Protein AF-A0A6A3AT01-F1 (afdb_monomer)

Radius of gyration: 34.46 Å; Cα contacts (8 Å, |Δi|>4): 105; chains: 1; bounding box: 106×53×70 Å

Sequence (149 aa):
MVADKGKKMKVAEKGEEEKFEQIDGDLILSIEKLQEIQDELEKINEEATEKVLEVEQKYNEIRKPIYDKRNEKIKSITDFWLTAFLSHPALGELLNEEDQKIFKYISSLEVEDFKDLKSGYSITFNFDSNPYFEDTKLTKTFTFLDEGI

Nearest PDB structures (foldseek):
  5day-assembly1_A  TM=9.547E-01  e=2.295E-15  Arabidopsis thaliana
  5day-assembly1_B  TM=9.243E-01  e=8.636E-16  Arabidopsis thaliana
  7c7x-assembly1_F  TM=9.450E-01  e=4.126E-15  Arabidopsis thaliana
  6jqv-assembly1_B  TM=8.959E-01  e=4.404E-15  Arabidopsis thaliana
  2e50-assembly2_Q  TM=9.502E-01  e=1.423E-11  Homo sapiens

Mean predicted aligned error: 10.61 Å

pLDDT: mean 86.23, std 20.13, range [33.69, 98.56]

InterPro domains:
  IPR002164 Nucleosome assembly protein [PF00956] (72-144)
  IPR002164 Nucleosome assembly protein [PTHR11875] (15-145)
  IPR037231 NAP-like superfamily [SSF143113] (6-144)

Organism: Hibiscus syriacus (NCBI:txid106335)

Foldseek 3Di:
DDDDDDDDDDDDDDDPPPPPPPPDPVVVVVVVVVVVVVVVVVVVVVVVVVVVQVVVLVVLVVCVVVVVVVLVVVQVPQLSVLVVQCPDVVRVVVQDPVNSVQSSFFSDWDWAADSRNQQFIKIKTAGDDDDPDDDRIDMDTDTDDPDDD

Structure (mmCIF, N/CA/C/O backbone):
data_AF-A0A6A3AT01-F1
#
_entry.id   AF-A0A6A3AT01-F1
#
loop_
_atom_site.group_PDB
_atom_site.id
_atom_site.type_symbol
_atom_site.label_atom_id
_atom_site.label_alt_id
_atom_site.label_comp_id
_atom_site.label_asym_id
_atom_site.label_entity_id
_atom_site.label_seq_id
_atom_site.pdbx_PDB_ins_code
_atom_site.Cartn_x
_atom_site.Cartn_y
_atom_site.Cartn_z
_atom_site.occupancy
_atom_site.B_iso_or_equiv
_atom_site.auth_seq_id
_atom_site.auth_comp_id
_atom_site.auth_asym_id
_atom_site.auth_atom_id
_atom_site.pdbx_PDB_model_num
ATOM 1 N N . MET A 1 1 ? 87.574 -41.673 -40.115 1.00 38.25 1 MET A N 1
ATOM 2 C CA . MET A 1 1 ? 86.707 -41.861 -41.300 1.00 38.25 1 MET A CA 1
ATOM 3 C C . MET A 1 1 ? 85.276 -41.857 -40.791 1.00 38.25 1 MET A C 1
ATOM 5 O O . MET A 1 1 ? 85.010 -42.652 -39.911 1.00 38.25 1 MET A O 1
ATOM 9 N N . VAL A 1 2 ? 84.336 -40.995 -41.153 1.00 36.06 2 VAL A N 1
ATOM 10 C CA . VAL A 1 2 ? 84.249 -39.804 -42.005 1.00 36.06 2 VAL A CA 1
ATOM 11 C C . VAL A 1 2 ? 83.222 -38.909 -41.291 1.00 36.06 2 VAL A C 1
ATOM 13 O O . VAL A 1 2 ? 82.280 -39.413 -40.684 1.00 36.06 2 VAL A O 1
ATOM 16 N N . ALA A 1 3 ? 83.467 -37.603 -41.291 1.00 40.06 3 ALA A N 1
ATOM 17 C CA . ALA A 1 3 ? 82.563 -36.593 -40.762 1.00 40.06 3 ALA A CA 1
ATOM 18 C C . ALA A 1 3 ? 81.344 -36.419 -41.677 1.00 40.06 3 ALA A C 1
ATOM 20 O O . ALA A 1 3 ? 81.518 -36.451 -42.888 1.00 40.06 3 ALA A O 1
ATOM 21 N N . ASP A 1 4 ? 80.178 -36.093 -41.119 1.00 37.94 4 ASP A N 1
ATOM 22 C CA . ASP A 1 4 ? 79.265 -35.190 -41.818 1.00 37.94 4 ASP A CA 1
ATOM 23 C C . ASP A 1 4 ? 78.524 -34.284 -40.826 1.00 37.94 4 ASP A C 1
ATOM 25 O O . ASP A 1 4 ? 78.051 -34.704 -39.769 1.00 37.94 4 ASP A O 1
ATOM 29 N N . LYS A 1 5 ? 78.562 -32.989 -41.140 1.00 43.91 5 LYS A N 1
ATOM 30 C CA . LYS A 1 5 ? 78.065 -31.853 -40.366 1.00 43.91 5 LYS A CA 1
ATOM 31 C C . LYS A 1 5 ? 76.737 -31.435 -40.984 1.00 43.91 5 LYS A C 1
ATOM 33 O O . LYS A 1 5 ? 76.711 -31.149 -42.173 1.00 43.91 5 LYS A O 1
ATOM 38 N N . GLY A 1 6 ? 75.691 -31.210 -40.188 1.00 33.69 6 GLY A N 1
ATOM 39 C CA . GLY A 1 6 ? 74.446 -30.725 -40.788 1.00 33.69 6 GLY A CA 1
ATOM 40 C C . GLY A 1 6 ? 73.370 -30.202 -39.851 1.00 33.69 6 GLY A C 1
ATOM 41 O O . GLY A 1 6 ? 72.295 -30.766 -39.803 1.00 33.69 6 GLY A O 1
ATOM 42 N N . LYS A 1 7 ? 73.650 -29.069 -39.197 1.00 42.19 7 LYS A N 1
ATOM 43 C CA . LYS A 1 7 ? 72.683 -28.026 -38.787 1.00 42.19 7 LYS A CA 1
ATOM 44 C C . LYS A 1 7 ? 71.590 -28.364 -37.747 1.00 42.19 7 LYS A C 1
ATOM 46 O O . LYS A 1 7 ? 70.567 -28.981 -38.010 1.00 42.19 7 LYS A O 1
ATOM 51 N N . LYS A 1 8 ? 71.785 -27.763 -36.566 1.00 45.44 8 LYS A N 1
ATOM 52 C CA . LYS A 1 8 ? 70.758 -27.409 -35.574 1.00 45.44 8 LYS A CA 1
ATOM 53 C C . LYS A 1 8 ? 69.626 -26.586 -36.211 1.00 45.44 8 LYS A C 1
ATOM 55 O O . LYS A 1 8 ? 69.936 -25.635 -36.923 1.00 45.44 8 LYS A O 1
ATOM 60 N N . MET A 1 9 ? 68.383 -26.810 -35.776 1.00 33.94 9 MET A N 1
ATOM 61 C CA . MET A 1 9 ? 67.549 -25.733 -35.213 1.00 33.94 9 MET A CA 1
ATOM 62 C C . MET A 1 9 ? 66.366 -26.272 -34.391 1.00 33.94 9 MET A C 1
ATOM 64 O O . MET A 1 9 ? 65.398 -26.807 -34.915 1.00 33.94 9 MET A O 1
ATOM 68 N N . LYS A 1 10 ? 66.489 -26.085 -33.073 1.00 49.09 10 LYS A N 1
ATOM 69 C CA . LYS A 1 10 ? 65.397 -25.885 -32.115 1.00 49.09 10 LYS A CA 1
ATOM 70 C C . LYS A 1 10 ? 64.688 -24.575 -32.475 1.00 49.09 10 LYS A C 1
ATOM 72 O O . LYS A 1 10 ? 65.368 -23.554 -32.435 1.00 49.09 10 LYS A O 1
ATOM 77 N N . VAL A 1 11 ? 63.385 -24.616 -32.739 1.00 39.94 11 VAL A N 1
ATOM 78 C CA . VAL A 1 11 ? 62.388 -23.550 -32.493 1.00 39.94 11 VAL A CA 1
ATOM 79 C C . VAL A 1 11 ? 61.051 -24.307 -32.376 1.00 39.94 11 VAL A C 1
ATOM 81 O O . VAL A 1 11 ? 60.513 -24.738 -33.386 1.00 39.94 11 VAL A O 1
ATOM 84 N N . ALA A 1 12 ? 60.692 -24.871 -31.220 1.00 37.34 12 ALA A N 1
ATOM 85 C CA . ALA A 1 12 ? 60.043 -24.191 -30.095 1.00 37.34 12 ALA A CA 1
ATOM 86 C C . ALA A 1 12 ? 58.848 -23.333 -30.545 1.00 37.34 12 ALA A C 1
ATOM 88 O O . ALA A 1 12 ? 59.042 -22.264 -31.112 1.00 37.34 12 ALA A O 1
ATOM 89 N N . GLU A 1 13 ? 57.645 -23.853 -30.281 1.00 41.12 13 GLU A N 1
ATOM 90 C CA . GLU A 1 13 ? 56.519 -23.080 -29.737 1.00 41.12 13 GLU A CA 1
ATOM 91 C C . GLU A 1 13 ? 56.273 -21.720 -30.396 1.00 41.12 13 GLU A C 1
ATOM 93 O O . GLU A 1 13 ? 56.618 -20.678 -29.849 1.00 41.12 13 GLU A O 1
ATOM 98 N N . LYS A 1 14 ? 55.678 -21.719 -31.591 1.00 39.03 14 LYS A N 1
ATOM 99 C CA . LYS A 1 14 ? 55.136 -20.488 -32.188 1.00 39.03 14 LYS A CA 1
ATOM 100 C C . LYS A 1 14 ? 54.010 -20.761 -33.188 1.00 39.03 14 LYS A C 1
ATOM 102 O O . LYS A 1 14 ? 53.956 -20.162 -34.254 1.00 39.03 14 LYS A O 1
ATOM 107 N N . GLY A 1 15 ? 53.166 -21.745 -32.880 1.00 35.53 15 GLY A N 1
ATOM 108 C CA . GLY A 1 15 ? 52.082 -22.178 -33.770 1.00 35.53 15 GLY A CA 1
ATOM 109 C C . GLY A 1 15 ? 50.672 -22.054 -33.198 1.00 35.53 15 GLY A C 1
ATOM 110 O O . GLY A 1 15 ? 49.725 -22.186 -33.962 1.00 35.53 15 GLY A O 1
ATOM 111 N N . GLU A 1 16 ? 50.515 -21.804 -31.895 1.00 39.53 16 GLU A N 1
ATOM 112 C CA . GLU A 1 16 ? 49.195 -21.843 -31.240 1.00 39.53 16 GLU A CA 1
ATOM 113 C C . GLU A 1 16 ? 48.745 -20.501 -30.637 1.00 39.53 16 GLU A C 1
ATOM 115 O O . GLU A 1 16 ? 47.639 -20.419 -30.118 1.00 39.53 16 GLU A O 1
ATOM 120 N N . GLU A 1 17 ? 49.531 -19.423 -30.760 1.00 42.09 17 GLU A N 1
ATOM 121 C CA . GLU A 1 17 ? 49.195 -18.116 -30.154 1.00 42.09 17 GLU A CA 1
ATOM 122 C C . GLU A 1 17 ? 48.646 -17.052 -31.126 1.00 42.09 17 GLU A C 1
ATOM 124 O O . GLU A 1 17 ? 48.323 -15.950 -30.698 1.00 42.09 17 GLU A O 1
ATOM 129 N N . GLU A 1 18 ? 48.447 -17.352 -32.413 1.00 44.81 18 GLU A N 1
ATOM 130 C CA . GLU A 1 18 ? 47.933 -16.366 -33.388 1.00 44.81 18 GLU A CA 1
ATOM 131 C C . GLU A 1 18 ? 46.570 -16.759 -33.975 1.00 44.81 18 GLU A C 1
ATOM 133 O O . GLU A 1 18 ? 46.361 -16.784 -35.186 1.00 44.81 18 GLU A O 1
ATOM 138 N N . LYS A 1 19 ? 45.61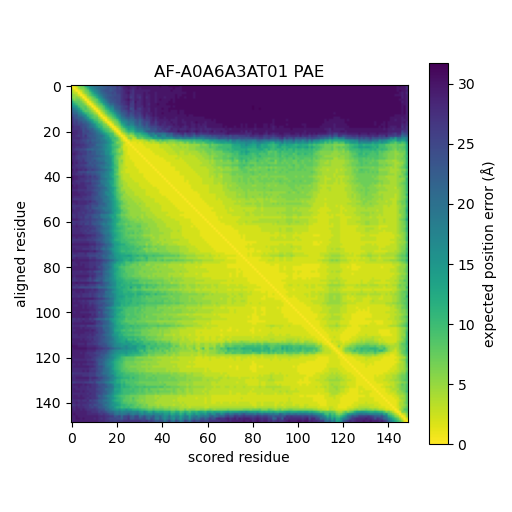1 -17.062 -33.096 1.00 42.84 19 LYS A N 1
ATOM 139 C CA . LYS A 1 19 ? 44.185 -17.160 -33.449 1.00 42.84 19 LYS A CA 1
ATOM 140 C C . LYS A 1 19 ? 43.311 -16.219 -32.618 1.00 42.84 19 LYS A C 1
ATOM 142 O O . LYS A 1 19 ? 42.185 -16.543 -32.265 1.00 42.84 19 LYS A O 1
ATOM 147 N N . PHE A 1 20 ? 43.807 -15.018 -32.336 1.00 48.06 20 PHE A N 1
ATOM 148 C CA . PHE A 1 20 ? 42.896 -13.886 -32.182 1.00 48.06 20 PHE A CA 1
ATOM 149 C C . PHE A 1 20 ? 42.532 -13.442 -33.595 1.00 48.06 20 PHE A C 1
ATOM 151 O O . PHE A 1 20 ? 43.211 -12.617 -34.201 1.00 48.06 20 PHE A O 1
ATOM 158 N N . GLU A 1 21 ? 41.529 -14.123 -34.152 1.00 55.00 21 GLU A N 1
ATOM 159 C CA . GLU A 1 21 ? 40.942 -13.809 -35.447 1.00 55.00 21 GLU A CA 1
ATOM 160 C C . GLU A 1 21 ? 40.637 -12.311 -35.489 1.00 55.00 21 GLU A C 1
ATOM 162 O O . GLU A 1 21 ? 39.953 -11.762 -34.624 1.00 55.00 21 GLU A O 1
ATOM 167 N N . GLN A 1 22 ? 41.225 -11.648 -36.477 1.00 62.16 22 GLN A N 1
ATOM 168 C CA . GLN A 1 22 ? 40.926 -10.277 -36.841 1.00 62.16 22 GLN A CA 1
ATOM 169 C C . GLN A 1 22 ? 39.409 -10.201 -37.046 1.00 62.16 22 GLN A C 1
ATOM 171 O O . GLN A 1 22 ? 38.899 -10.798 -37.992 1.00 62.16 22 GLN A O 1
ATOM 176 N N . ILE A 1 23 ? 38.693 -9.576 -36.106 1.00 66.69 23 ILE A N 1
ATOM 177 C CA . ILE A 1 23 ? 37.230 -9.524 -36.145 1.00 66.69 23 ILE A CA 1
ATOM 178 C C . ILE A 1 23 ? 36.834 -8.915 -37.490 1.00 66.69 23 ILE A C 1
ATOM 180 O O . ILE A 1 23 ? 37.312 -7.837 -37.852 1.00 66.69 23 ILE A O 1
ATOM 184 N N . ASP A 1 24 ? 36.010 -9.648 -38.235 1.00 82.50 24 ASP A N 1
ATOM 185 C CA . ASP A 1 24 ? 35.516 -9.237 -39.542 1.00 82.50 24 ASP A CA 1
ATOM 186 C C . ASP A 1 24 ? 34.841 -7.860 -39.436 1.00 82.50 24 ASP A C 1
ATOM 188 O O . ASP A 1 24 ? 33.968 -7.647 -38.592 1.00 82.50 24 ASP A O 1
ATOM 192 N N . GLY A 1 25 ? 35.263 -6.906 -40.270 1.00 84.81 25 GLY A N 1
ATOM 193 C CA . GLY A 1 25 ? 34.748 -5.535 -40.234 1.00 84.81 25 GLY A CA 1
ATOM 194 C C . GLY A 1 25 ? 33.239 -5.478 -40.479 1.00 84.81 25 GLY A C 1
ATOM 195 O O . GLY A 1 25 ? 32.546 -4.675 -39.857 1.00 84.81 25 GLY A O 1
ATOM 196 N N . ASP A 1 26 ? 32.716 -6.388 -41.304 1.00 88.44 26 ASP A N 1
ATOM 197 C CA . ASP A 1 26 ? 31.281 -6.496 -41.578 1.00 88.44 26 ASP A CA 1
ATOM 198 C C . ASP A 1 26 ? 30.499 -7.010 -40.356 1.00 88.44 26 ASP A C 1
ATOM 200 O O . ASP A 1 26 ? 29.361 -6.589 -40.111 1.00 88.44 26 ASP A O 1
ATOM 204 N N . LEU A 1 27 ? 31.117 -7.875 -39.544 1.00 90.88 27 LEU A N 1
ATOM 205 C CA . LEU A 1 27 ? 30.547 -8.343 -38.282 1.00 90.88 27 LEU A CA 1
ATOM 206 C C . LEU A 1 27 ? 30.485 -7.209 -37.250 1.00 90.88 27 LEU A C 1
ATOM 208 O O . LEU A 1 27 ? 29.450 -7.048 -36.605 1.00 90.88 27 LEU A O 1
ATOM 212 N N . ILE A 1 28 ? 31.541 -6.394 -37.132 1.00 92.94 28 ILE A N 1
ATOM 213 C CA . ILE A 1 28 ? 31.558 -5.220 -36.236 1.00 92.94 28 ILE A CA 1
ATOM 214 C C . ILE A 1 28 ? 30.439 -4.247 -36.620 1.00 92.94 28 ILE A C 1
ATOM 216 O O . ILE A 1 28 ? 29.618 -3.898 -35.775 1.00 92.94 28 ILE A O 1
ATOM 220 N N . LEU A 1 29 ? 30.337 -3.891 -37.905 1.00 93.75 29 LEU A N 1
ATOM 221 C CA . LEU A 1 29 ? 29.289 -2.998 -38.414 1.00 93.75 29 LEU A CA 1
ATOM 222 C C . LEU A 1 29 ? 27.874 -3.545 -38.173 1.00 93.75 29 LEU A C 1
ATOM 224 O O . LEU A 1 29 ? 26.930 -2.783 -37.972 1.00 93.75 29 LEU A O 1
ATOM 228 N N . SER A 1 30 ? 27.700 -4.868 -38.219 1.00 95.00 30 SER A N 1
ATOM 229 C CA . SER A 1 30 ? 26.410 -5.507 -37.941 1.00 95.00 30 SER A CA 1
ATOM 230 C C . SER A 1 30 ? 26.045 -5.448 -36.455 1.00 95.00 30 SER A C 1
ATOM 232 O O . SER A 1 30 ? 24.877 -5.247 -36.128 1.00 95.00 30 SER A O 1
ATOM 234 N N . ILE A 1 31 ? 27.027 -5.588 -35.559 1.00 95.38 31 ILE A N 1
ATOM 235 C CA . ILE A 1 31 ? 26.833 -5.462 -34.107 1.00 95.38 31 ILE A CA 1
ATOM 236 C C . ILE A 1 31 ? 26.521 -4.012 -33.724 1.00 95.38 31 ILE A C 1
ATOM 238 O O . ILE A 1 31 ? 25.615 -3.790 -32.928 1.00 95.38 31 ILE A O 1
ATOM 242 N N . GLU A 1 32 ? 27.202 -3.028 -34.316 1.00 96.06 32 GLU A N 1
ATOM 243 C CA . GLU A 1 32 ? 26.914 -1.604 -34.082 1.00 96.06 32 GLU A CA 1
ATOM 244 C C . GLU A 1 32 ? 25.468 -1.257 -34.457 1.00 96.06 32 GLU A C 1
ATOM 246 O O . GLU A 1 32 ? 24.739 -0.685 -33.653 1.00 96.06 32 GLU A O 1
ATOM 251 N N . LYS A 1 33 ? 25.000 -1.709 -35.628 1.00 96.75 33 LYS A N 1
ATOM 252 C CA . LYS A 1 33 ? 23.594 -1.540 -36.035 1.00 96.75 33 LYS A CA 1
ATOM 253 C C . LYS A 1 33 ? 22.616 -2.247 -35.101 1.00 96.75 33 LYS A C 1
ATOM 255 O O . LYS A 1 33 ? 21.514 -1.757 -34.879 1.00 96.75 33 LYS A O 1
ATOM 260 N N . LEU A 1 34 ? 22.985 -3.416 -34.574 1.00 97.25 34 LEU A N 1
ATOM 261 C CA . LEU A 1 34 ? 22.153 -4.114 -33.597 1.00 97.25 34 LEU A CA 1
ATOM 262 C C . LEU A 1 34 ? 22.063 -3.326 -32.283 1.00 97.25 34 LEU A C 1
ATOM 264 O O . LEU A 1 34 ? 20.985 -3.269 -31.701 1.00 97.25 34 LEU A O 1
ATOM 268 N N . GLN A 1 35 ? 23.158 -2.697 -31.846 1.00 97.44 35 GLN A N 1
ATOM 269 C CA . GLN A 1 35 ? 23.152 -1.819 -30.678 1.00 97.44 35 GLN A CA 1
ATOM 270 C C . GLN A 1 35 ? 22.243 -0.605 -30.903 1.00 97.44 35 GLN A C 1
ATOM 272 O O . GLN A 1 35 ? 21.428 -0.311 -30.039 1.00 97.44 35 GLN A O 1
ATOM 277 N N . GLU A 1 36 ? 22.293 0.031 -32.077 1.00 97.81 36 GLU A N 1
ATOM 278 C CA . GLU A 1 36 ? 21.383 1.139 -32.414 1.00 97.81 36 GLU A CA 1
ATOM 279 C C . GLU A 1 36 ? 19.905 0.721 -32.303 1.00 97.81 36 GLU A C 1
ATOM 281 O O . GLU A 1 36 ? 19.094 1.445 -31.728 1.00 97.81 36 GLU A O 1
ATOM 286 N N . ILE A 1 37 ? 19.554 -0.479 -32.782 1.00 97.88 37 ILE A N 1
ATOM 287 C CA . ILE A 1 37 ? 18.191 -1.025 -32.651 1.00 97.88 37 ILE A CA 1
ATOM 288 C C . ILE A 1 37 ? 17.831 -1.278 -31.179 1.00 97.88 37 ILE A C 1
ATOM 290 O O . ILE A 1 37 ? 16.697 -1.025 -30.770 1.00 97.88 37 ILE A O 1
ATOM 294 N N . GLN A 1 38 ? 18.769 -1.778 -30.370 1.00 97.81 38 GLN A N 1
ATOM 295 C CA . GLN A 1 38 ? 18.545 -1.980 -28.936 1.00 97.81 38 GLN A CA 1
ATOM 296 C C . GLN A 1 38 ? 18.313 -0.652 -28.205 1.00 97.81 38 GLN A C 1
ATOM 298 O O . GLN A 1 38 ? 17.389 -0.575 -27.397 1.00 97.81 38 GLN A O 1
ATOM 303 N N . ASP A 1 39 ? 19.071 0.393 -28.538 1.00 97.94 39 ASP A N 1
ATOM 304 C CA . ASP A 1 39 ? 18.897 1.733 -27.970 1.00 97.94 39 ASP A CA 1
ATOM 305 C C . ASP A 1 39 ? 17.528 2.331 -28.354 1.00 97.94 39 ASP A C 1
ATOM 307 O O . ASP A 1 39 ? 16.895 3.042 -27.570 1.00 97.94 39 ASP A O 1
ATOM 311 N N . GLU A 1 40 ? 17.034 2.055 -29.567 1.00 97.75 40 GLU A N 1
ATOM 312 C CA . GLU A 1 40 ? 15.678 2.434 -29.982 1.00 97.75 40 GLU A CA 1
ATOM 313 C C . GLU A 1 40 ? 14.597 1.683 -29.191 1.00 97.75 40 GLU A C 1
ATOM 315 O O . GLU A 1 40 ? 13.611 2.289 -28.766 1.00 97.75 40 GLU A O 1
ATOM 320 N N . LEU A 1 41 ? 14.781 0.379 -28.955 1.00 96.81 41 LEU A N 1
ATOM 321 C CA . LEU A 1 41 ? 13.863 -0.418 -28.139 1.00 96.81 41 LEU A CA 1
ATOM 322 C C . LEU A 1 41 ? 13.830 0.050 -26.681 1.00 96.81 41 LEU A C 1
ATOM 324 O O . LEU A 1 41 ? 12.752 0.106 -26.090 1.00 96.81 41 LEU A O 1
ATOM 328 N N . GLU A 1 42 ? 14.980 0.400 -26.105 1.00 96.75 42 GLU A N 1
ATOM 329 C CA . GLU A 1 42 ? 15.069 0.923 -24.740 1.00 96.75 42 GLU A CA 1
ATOM 330 C C . GLU A 1 42 ? 14.262 2.216 -24.591 1.00 96.75 42 GLU A C 1
ATOM 332 O O . GLU A 1 42 ? 13.397 2.290 -23.720 1.00 96.75 42 GLU A O 1
ATOM 337 N N . LYS A 1 43 ? 14.410 3.165 -25.522 1.00 97.31 43 LYS A N 1
ATOM 338 C CA . LYS A 1 43 ? 13.615 4.407 -25.535 1.00 97.31 43 LYS A CA 1
ATOM 339 C C . LYS A 1 43 ? 12.109 4.148 -25.586 1.00 97.31 43 LYS A C 1
ATOM 341 O O . LYS A 1 43 ? 11.340 4.813 -24.896 1.00 97.31 43 LYS A O 1
ATOM 346 N N . ILE A 1 44 ? 11.669 3.175 -26.390 1.00 97.31 44 ILE A N 1
ATOM 347 C CA . ILE A 1 44 ? 10.246 2.804 -26.466 1.00 97.31 44 ILE A CA 1
ATOM 348 C C . ILE A 1 44 ? 9.767 2.218 -25.130 1.00 97.31 44 ILE A C 1
ATOM 350 O O . ILE A 1 44 ? 8.655 2.517 -24.687 1.00 97.31 44 ILE A O 1
ATOM 354 N N . ASN A 1 45 ? 10.587 1.395 -24.476 1.00 94.38 45 ASN A N 1
ATOM 355 C CA . ASN A 1 45 ? 10.256 0.808 -23.177 1.00 94.38 45 ASN A CA 1
ATOM 356 C C . ASN A 1 45 ? 10.208 1.862 -22.062 1.00 94.38 45 ASN A C 1
ATOM 358 O O . ASN A 1 45 ? 9.323 1.799 -21.203 1.00 94.38 45 ASN A O 1
ATOM 362 N N . GLU A 1 46 ? 11.112 2.840 -22.083 1.00 93.75 46 GLU A N 1
ATOM 363 C CA . GLU A 1 46 ? 11.092 3.987 -21.173 1.00 93.75 46 GLU A CA 1
ATOM 364 C C . GLU A 1 46 ? 9.798 4.793 -21.335 1.00 93.75 46 GLU A C 1
ATOM 366 O O . GLU A 1 46 ? 9.085 5.009 -20.352 1.00 93.75 46 GLU A O 1
ATOM 371 N N . GLU A 1 47 ? 9.421 5.137 -22.572 1.00 95.88 47 GLU A N 1
ATOM 372 C CA . GLU A 1 47 ? 8.177 5.861 -22.866 1.00 95.88 47 GLU A CA 1
ATOM 373 C C . GLU A 1 47 ? 6.935 5.063 -22.428 1.00 95.88 47 GLU A C 1
ATOM 375 O O . GLU A 1 47 ? 5.978 5.614 -21.876 1.00 95.88 47 GLU A O 1
ATOM 380 N N . ALA A 1 48 ? 6.930 3.745 -22.645 1.00 94.56 48 ALA A N 1
ATOM 381 C CA . ALA A 1 48 ? 5.850 2.878 -22.184 1.00 94.56 48 ALA A CA 1
ATOM 382 C C . ALA A 1 48 ? 5.742 2.872 -20.651 1.00 94.56 48 ALA A C 1
ATOM 384 O O . ALA A 1 48 ? 4.639 2.972 -20.108 1.00 94.56 48 ALA A O 1
ATOM 385 N N . THR A 1 49 ? 6.879 2.799 -19.956 1.00 91.25 49 THR A N 1
ATOM 386 C CA . THR A 1 49 ? 6.947 2.830 -18.489 1.00 91.25 49 THR A CA 1
ATOM 387 C C . THR A 1 49 ? 6.450 4.167 -17.939 1.00 91.25 49 THR A C 1
ATOM 389 O O . THR A 1 49 ? 5.705 4.192 -16.960 1.00 91.25 49 THR A O 1
ATOM 392 N N . GLU A 1 50 ? 6.813 5.280 -18.576 1.00 91.56 50 GLU A N 1
ATOM 393 C CA . GLU A 1 50 ? 6.340 6.615 -18.205 1.00 91.56 50 GLU A CA 1
ATOM 394 C C . GLU A 1 50 ? 4.819 6.740 -18.363 1.00 91.56 50 GLU A C 1
ATOM 396 O O . GLU A 1 50 ? 4.134 7.152 -17.429 1.00 91.56 50 GLU A O 1
ATOM 401 N N . LYS A 1 51 ? 4.252 6.268 -19.478 1.00 94.56 51 LYS A N 1
ATOM 402 C CA . LYS A 1 51 ? 2.793 6.284 -19.687 1.00 94.56 51 LYS A CA 1
ATOM 403 C C . LYS A 1 51 ? 2.031 5.445 -18.665 1.00 94.56 51 LYS A C 1
ATOM 405 O O . LYS A 1 51 ? 0.945 5.837 -18.238 1.00 94.56 51 LYS A O 1
ATOM 410 N N . VAL A 1 52 ? 2.565 4.286 -18.274 1.00 92.44 52 VAL A N 1
ATOM 411 C CA . VAL A 1 52 ? 1.966 3.474 -17.202 1.00 92.44 52 VAL A CA 1
ATOM 412 C C . VAL A 1 52 ? 1.976 4.256 -15.889 1.00 92.44 52 VAL A C 1
ATOM 414 O O . VAL A 1 52 ? 0.942 4.340 -15.227 1.00 92.44 52 VAL A O 1
ATOM 417 N N . LEU A 1 53 ? 3.099 4.900 -15.563 1.00 90.38 53 LEU A N 1
ATOM 418 C CA . LEU A 1 53 ? 3.238 5.707 -14.354 1.00 90.38 53 LEU A CA 1
ATOM 419 C C . LEU A 1 53 ? 2.234 6.868 -14.309 1.00 90.38 53 LEU A C 1
ATOM 421 O O . LEU A 1 53 ? 1.573 7.064 -13.290 1.00 90.38 53 LEU A O 1
ATOM 425 N N . GLU A 1 54 ? 2.069 7.606 -15.409 1.00 92.56 54 GLU A N 1
ATOM 426 C CA . GLU A 1 54 ? 1.095 8.702 -15.505 1.00 92.56 54 GLU A CA 1
ATOM 427 C C . GLU A 1 54 ? -0.338 8.225 -15.227 1.00 92.56 54 GLU A C 1
ATOM 429 O O . GLU A 1 54 ? -1.118 8.883 -14.526 1.00 92.56 54 GLU A O 1
ATOM 434 N N . VAL A 1 55 ? -0.698 7.056 -15.767 1.00 94.75 55 VAL A N 1
ATOM 435 C CA . VAL A 1 55 ? -2.010 6.446 -15.538 1.00 94.75 55 VAL A CA 1
ATOM 436 C C . VAL A 1 55 ? -2.179 6.091 -14.064 1.00 94.75 55 VAL A C 1
ATOM 438 O O . VAL A 1 55 ? -3.209 6.425 -13.470 1.00 94.75 55 VAL A O 1
ATOM 441 N N . GLU A 1 56 ? -1.188 5.449 -13.451 1.00 91.44 56 GLU A N 1
ATOM 442 C CA . GLU A 1 56 ? -1.256 5.078 -12.040 1.00 91.44 56 GLU A CA 1
ATOM 443 C C . GLU A 1 56 ? -1.356 6.303 -11.123 1.00 91.44 56 GLU A C 1
ATOM 445 O O . GLU A 1 56 ? -2.212 6.312 -10.230 1.00 91.44 56 GLU A O 1
ATOM 450 N N . GLN A 1 57 ? -0.574 7.359 -11.387 1.00 91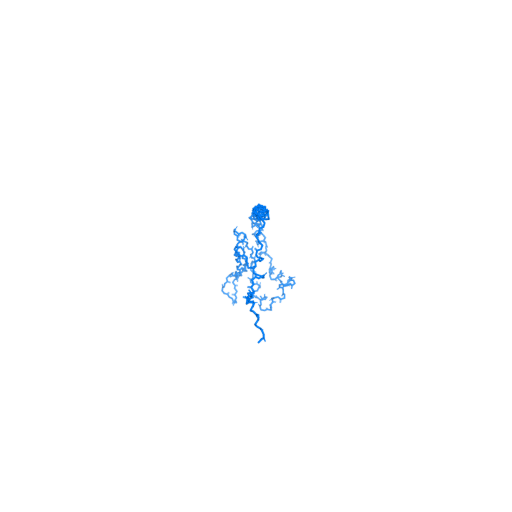.75 57 GLN A N 1
ATOM 451 C CA . GLN A 1 57 ? -0.609 8.624 -10.643 1.00 91.75 57 GLN A CA 1
ATOM 452 C C . GLN A 1 57 ? -2.002 9.249 -10.701 1.00 91.75 57 GLN A C 1
ATOM 454 O O . GLN A 1 57 ? -2.618 9.512 -9.664 1.00 91.75 57 GLN A O 1
ATOM 459 N N . LYS A 1 58 ? -2.558 9.383 -11.911 1.00 94.56 58 LYS A N 1
ATOM 460 C CA . LYS A 1 58 ? -3.913 9.903 -12.122 1.00 94.56 58 LYS A CA 1
ATOM 461 C C . LYS A 1 58 ? -4.952 9.117 -11.325 1.00 94.56 58 LYS A C 1
ATOM 463 O O . LYS A 1 58 ? -5.834 9.698 -10.691 1.00 94.56 58 LYS A O 1
ATOM 468 N N . TYR A 1 59 ? -4.884 7.787 -11.352 1.00 94.62 59 TYR A N 1
ATOM 469 C CA . TYR A 1 59 ? -5.846 6.968 -10.620 1.00 94.62 59 TYR A CA 1
ATOM 470 C C . TYR A 1 59 ? -5.594 6.945 -9.115 1.00 94.62 59 TYR A C 1
ATOM 472 O O . TYR A 1 59 ? -6.541 6.695 -8.373 1.00 94.62 59 TYR A O 1
ATOM 480 N N . ASN A 1 60 ? -4.374 7.185 -8.634 1.00 91.62 60 ASN A N 1
ATOM 481 C CA . ASN A 1 60 ? -4.118 7.344 -7.205 1.00 91.62 60 ASN A CA 1
ATOM 482 C C . ASN A 1 60 ? -4.832 8.598 -6.668 1.00 91.62 60 ASN A C 1
ATOM 484 O O . ASN A 1 60 ? -5.606 8.512 -5.713 1.00 91.62 60 ASN A O 1
ATOM 488 N N . GLU A 1 61 ? -4.707 9.731 -7.365 1.00 93.31 61 GLU A N 1
ATOM 489 C CA . GLU A 1 61 ? -5.402 10.975 -7.005 1.00 93.31 61 GLU A CA 1
ATOM 490 C C . GLU A 1 61 ? -6.928 10.823 -7.010 1.00 93.31 61 GLU A C 1
ATOM 492 O O . GLU A 1 61 ? -7.609 11.315 -6.111 1.00 93.31 61 GLU A O 1
ATOM 497 N N . ILE A 1 62 ? -7.481 10.094 -7.986 1.00 96.50 62 ILE A N 1
ATOM 498 C CA . ILE A 1 62 ? -8.925 9.814 -8.056 1.00 96.50 62 ILE A CA 1
ATOM 499 C C . ILE A 1 62 ? -9.369 8.874 -6.922 1.00 96.50 62 ILE A C 1
ATOM 501 O O . ILE A 1 62 ? -10.463 9.037 -6.373 1.00 96.50 62 ILE A O 1
ATOM 505 N N . ARG A 1 63 ? -8.541 7.883 -6.558 1.00 95.88 63 ARG A N 1
ATOM 506 C CA . ARG A 1 63 ? -8.839 6.908 -5.496 1.00 95.88 63 ARG A CA 1
ATOM 507 C C . ARG A 1 63 ? -8.764 7.528 -4.104 1.00 95.88 63 ARG A C 1
ATOM 509 O O . ARG A 1 63 ? -9.598 7.187 -3.267 1.00 95.88 63 ARG A O 1
ATOM 516 N N . LYS A 1 64 ? -7.841 8.461 -3.860 1.00 94.62 64 LYS A N 1
ATOM 517 C CA . LYS A 1 64 ? -7.621 9.082 -2.545 1.00 94.62 64 LYS A CA 1
ATOM 518 C C . LYS A 1 64 ? -8.904 9.605 -1.867 1.00 94.62 64 LYS A C 1
ATOM 520 O O . LYS A 1 64 ? -9.234 9.096 -0.795 1.00 94.62 64 LYS A O 1
ATOM 525 N N . PRO A 1 65 ? -9.724 10.486 -2.476 1.00 97.19 65 PRO A N 1
ATOM 526 C CA . PRO A 1 65 ? -10.955 10.961 -1.840 1.00 97.19 65 PRO A CA 1
ATOM 527 C C . PRO A 1 65 ? -12.008 9.856 -1.654 1.00 97.19 65 PRO A C 1
ATOM 529 O O . PRO A 1 65 ? -12.901 9.982 -0.815 1.00 97.19 65 PRO A O 1
ATOM 532 N N . ILE A 1 66 ? -11.948 8.773 -2.436 1.00 98.00 66 ILE A N 1
ATOM 533 C CA . ILE A 1 66 ? -12.827 7.609 -2.269 1.00 98.00 66 ILE A CA 1
ATOM 534 C C . ILE A 1 66 ? -12.373 6.786 -1.059 1.00 98.00 66 ILE A C 1
ATOM 536 O O . ILE A 1 66 ? -13.216 6.369 -0.264 1.00 98.00 66 ILE A O 1
ATOM 540 N N . TYR A 1 67 ? -11.065 6.594 -0.879 1.00 97.62 67 TYR A N 1
ATOM 541 C CA . TYR A 1 67 ? -10.509 5.956 0.311 1.00 97.62 67 TYR A CA 1
ATOM 542 C C . TYR A 1 67 ? -10.806 6.750 1.579 1.00 97.62 67 TYR A C 1
ATOM 544 O O . TYR A 1 67 ? -11.224 6.143 2.562 1.00 97.62 67 TYR A O 1
ATOM 552 N N . ASP A 1 68 ? -10.710 8.078 1.539 1.00 96.50 68 ASP A N 1
ATOM 553 C CA . ASP A 1 68 ? -11.046 8.924 2.686 1.00 96.50 68 ASP A CA 1
ATOM 554 C C . ASP A 1 68 ? -12.538 8.785 3.046 1.00 96.50 68 ASP A C 1
ATOM 556 O O . ASP A 1 68 ? -12.891 8.531 4.198 1.00 96.50 68 ASP A O 1
ATOM 560 N N . LYS A 1 69 ? -13.439 8.815 2.049 1.00 98.06 69 LYS A N 1
ATOM 561 C CA . LYS A 1 69 ? -14.876 8.541 2.258 1.00 98.06 69 LYS A CA 1
ATOM 562 C C . LYS A 1 69 ? -15.131 7.142 2.822 1.00 98.06 69 LYS A C 1
ATOM 564 O O . LYS A 1 69 ? -16.004 6.980 3.676 1.00 98.06 69 LYS A O 1
ATOM 569 N N . ARG A 1 70 ? -14.401 6.130 2.341 1.00 98.25 70 ARG A N 1
ATOM 570 C CA . ARG A 1 70 ? -14.480 4.755 2.854 1.00 98.25 70 ARG A CA 1
ATOM 571 C C . ARG A 1 70 ? -14.044 4.711 4.317 1.00 98.25 70 ARG A C 1
ATOM 573 O O . ARG A 1 70 ? -14.739 4.095 5.119 1.00 98.25 70 ARG A O 1
ATOM 580 N N . ASN A 1 71 ? -12.949 5.386 4.662 1.00 97.38 71 ASN A N 1
ATOM 581 C CA . ASN A 1 71 ? -12.431 5.450 6.023 1.00 97.38 71 ASN A CA 1
ATOM 582 C C . ASN A 1 71 ? -13.460 6.067 6.982 1.00 97.38 71 ASN A C 1
ATOM 584 O O . ASN A 1 71 ? -13.774 5.473 8.009 1.00 97.38 71 ASN A O 1
ATOM 588 N N . GLU A 1 72 ? -14.088 7.185 6.602 1.00 97.19 72 GLU A N 1
ATOM 589 C CA . GLU A 1 72 ? -15.146 7.805 7.416 1.00 97.19 72 GLU A CA 1
ATOM 590 C C . GLU A 1 72 ? -16.350 6.881 7.648 1.00 97.19 72 GLU A C 1
ATOM 592 O O . GLU A 1 72 ? -16.950 6.891 8.721 1.00 97.19 72 GLU A O 1
ATOM 597 N N . LYS A 1 73 ? -16.711 6.046 6.665 1.00 97.69 73 LYS A N 1
ATOM 598 C CA . LYS A 1 73 ? -17.773 5.048 6.852 1.00 97.69 73 LYS A CA 1
ATOM 599 C C . LYS A 1 73 ? -17.341 3.904 7.760 1.00 97.69 73 LYS A C 1
ATOM 601 O O . LYS A 1 73 ? -18.131 3.493 8.610 1.00 97.69 73 LYS A O 1
ATOM 606 N N . ILE A 1 74 ? -16.107 3.427 7.622 1.00 97.50 74 ILE A N 1
ATOM 607 C CA . ILE A 1 74 ? -15.560 2.347 8.449 1.00 97.50 74 ILE A CA 1
ATOM 608 C C . ILE A 1 74 ? -15.545 2.729 9.934 1.00 97.50 74 ILE A C 1
ATOM 610 O O . ILE A 1 74 ? -15.888 1.883 10.750 1.00 97.50 74 ILE A O 1
ATOM 614 N N . LYS A 1 75 ? -15.279 3.995 10.292 1.00 94.00 75 LYS A N 1
ATOM 615 C CA . LYS A 1 75 ? -15.315 4.469 11.694 1.00 94.00 75 LYS A CA 1
ATOM 616 C C . LYS A 1 75 ? -16.637 4.190 12.424 1.00 94.00 75 LYS A C 1
ATOM 618 O O . LYS A 1 75 ? -16.664 4.151 13.648 1.00 94.00 75 LYS A O 1
ATOM 623 N N . SER A 1 76 ? -17.740 4.017 11.692 1.00 95.56 76 SER A N 1
ATOM 624 C CA . SER A 1 76 ? -19.050 3.686 12.273 1.00 95.56 76 SER A CA 1
ATOM 625 C C . SER A 1 76 ? -19.284 2.186 12.498 1.00 95.56 76 SER A C 1
ATOM 627 O O . SER A 1 76 ? -20.301 1.810 13.077 1.00 95.56 76 SER A O 1
ATOM 629 N N . ILE A 1 77 ? -18.367 1.329 12.042 1.00 96.81 77 ILE A N 1
ATOM 630 C CA . ILE A 1 77 ? -18.448 -0.127 12.140 1.00 96.81 77 ILE A CA 1
ATOM 631 C C . ILE A 1 77 ? -17.462 -0.591 13.215 1.00 96.81 77 ILE A C 1
ATOM 633 O O . ILE A 1 77 ? -16.248 -0.547 13.022 1.00 96.81 77 ILE A O 1
ATOM 637 N N . THR A 1 78 ? -17.990 -1.044 14.350 1.00 95.81 78 THR A N 1
ATOM 638 C CA . THR A 1 78 ? -17.190 -1.546 15.475 1.00 95.81 78 THR A CA 1
ATOM 639 C C . THR A 1 78 ? -16.292 -2.708 15.050 1.00 95.81 78 THR A C 1
ATOM 641 O O . THR A 1 78 ? -16.735 -3.602 14.330 1.00 95.81 78 THR A O 1
ATOM 644 N N . ASP A 1 79 ? -15.035 -2.683 15.503 1.00 96.06 79 ASP A N 1
ATOM 645 C CA . ASP A 1 79 ? -14.021 -3.723 15.288 1.00 96.06 79 ASP A CA 1
ATOM 646 C C . ASP A 1 79 ? -13.797 -4.115 13.816 1.00 96.06 79 ASP A C 1
ATOM 648 O O . ASP A 1 79 ? -13.345 -5.227 13.530 1.00 96.06 79 ASP A O 1
ATOM 652 N N . PHE A 1 80 ? -14.095 -3.222 12.861 1.00 98.25 80 PHE A N 1
ATOM 653 C CA . PHE A 1 80 ? -14.035 -3.540 11.431 1.00 98.25 80 PHE A CA 1
ATOM 654 C C . PHE A 1 80 ? -12.668 -4.087 11.011 1.00 98.25 80 PHE A C 1
ATOM 656 O O . PHE A 1 80 ? -12.588 -5.160 10.418 1.00 98.25 80 PHE A O 1
ATOM 663 N N . TRP A 1 81 ? -11.590 -3.366 11.324 1.00 98.00 81 TRP A N 1
ATOM 664 C CA . TRP A 1 81 ? -10.243 -3.743 10.897 1.00 98.00 81 TRP A CA 1
ATOM 665 C C . TRP A 1 81 ? -9.735 -4.991 11.617 1.00 98.00 81 TRP A C 1
ATOM 667 O O . TRP A 1 81 ? -9.211 -5.876 10.950 1.00 98.00 81 TRP A O 1
ATOM 677 N N . LEU A 1 82 ? -9.958 -5.129 12.930 1.00 97.44 82 LEU A N 1
ATOM 678 C CA . LEU A 1 82 ? -9.650 -6.372 13.650 1.00 97.44 82 LEU A CA 1
ATOM 679 C C . LEU A 1 82 ? -10.361 -7.568 12.997 1.00 97.44 82 LEU A C 1
ATOM 681 O O . LEU A 1 82 ? -9.729 -8.573 12.676 1.00 97.44 82 LEU A O 1
ATOM 685 N N . THR A 1 83 ? -11.662 -7.432 12.731 1.00 97.94 83 THR A N 1
ATOM 686 C CA . THR A 1 83 ? -12.470 -8.478 12.090 1.00 97.94 83 THR A CA 1
ATOM 687 C C . THR A 1 83 ? -11.964 -8.795 10.683 1.00 97.94 83 THR A C 1
ATOM 689 O O . THR A 1 83 ? -11.857 -9.965 10.317 1.00 97.94 83 THR A O 1
ATOM 692 N N . ALA A 1 84 ? -11.618 -7.773 9.896 1.00 98.25 84 ALA A N 1
ATOM 693 C CA . ALA A 1 84 ? -11.097 -7.936 8.543 1.00 98.25 84 ALA A CA 1
ATOM 694 C C . ALA A 1 84 ? -9.755 -8.684 8.528 1.00 98.25 84 ALA A C 1
ATOM 696 O O . ALA A 1 84 ? -9.591 -9.607 7.730 1.00 98.25 84 ALA A O 1
ATOM 697 N N . PHE A 1 85 ? -8.824 -8.338 9.424 1.00 98.12 85 PHE A N 1
ATOM 698 C CA . PHE A 1 85 ? -7.534 -9.025 9.539 1.00 98.12 85 PHE A CA 1
ATOM 699 C C . PHE A 1 85 ? -7.699 -10.479 9.987 1.00 98.12 85 PHE A C 1
ATOM 701 O O . PHE A 1 85 ? -7.134 -11.366 9.354 1.00 98.12 85 PHE A O 1
ATOM 708 N N . LEU A 1 86 ? -8.519 -10.741 11.011 1.00 97.69 86 LEU A N 1
ATOM 709 C CA . LEU A 1 86 ? -8.782 -12.104 11.487 1.00 97.69 86 LEU A CA 1
ATOM 710 C C . LEU A 1 86 ? -9.484 -12.980 10.444 1.00 97.69 86 LEU A C 1
ATOM 712 O O . LEU A 1 86 ? -9.269 -14.187 10.407 1.00 97.69 86 LEU A O 1
ATOM 716 N N . SER A 1 87 ? -10.307 -12.377 9.584 1.00 98.00 87 SER A N 1
ATOM 717 C CA . SER A 1 87 ? -10.996 -13.095 8.506 1.00 98.00 87 SER A CA 1
ATOM 718 C C . SER A 1 87 ? -10.091 -13.385 7.304 1.00 98.00 87 SER A C 1
ATOM 720 O O . SER A 1 87 ? -10.452 -14.200 6.455 1.00 98.00 87 SER A O 1
ATOM 722 N N . HIS A 1 88 ? -8.937 -12.720 7.189 1.00 98.06 88 HIS A N 1
ATOM 723 C CA . HIS A 1 88 ? -8.010 -12.933 6.084 1.00 98.06 88 HIS A CA 1
ATOM 724 C C . HIS A 1 88 ? -7.091 -14.133 6.379 1.00 98.06 88 HIS A C 1
ATOM 726 O O . HIS A 1 88 ? -6.316 -14.057 7.333 1.00 98.06 88 HIS A O 1
ATOM 732 N N . PRO A 1 89 ? -7.070 -15.192 5.542 1.00 96.88 89 PRO A N 1
ATOM 733 C CA . PRO A 1 89 ? -6.381 -16.449 5.859 1.00 96.88 89 PRO A CA 1
ATOM 734 C C . PRO A 1 89 ? -4.917 -16.282 6.279 1.00 96.88 89 PRO A C 1
ATOM 736 O O . PRO A 1 89 ? -4.512 -16.786 7.314 1.00 96.88 89 PRO A O 1
ATOM 739 N N . ALA A 1 90 ? -4.137 -15.504 5.525 1.00 97.31 90 ALA A N 1
ATOM 740 C CA . ALA A 1 90 ? -2.713 -15.333 5.816 1.00 97.31 90 ALA A CA 1
ATOM 741 C C . ALA A 1 90 ? -2.407 -14.298 6.912 1.00 97.31 90 ALA A C 1
ATOM 743 O O . ALA A 1 90 ? -1.304 -14.294 7.440 1.00 97.31 90 ALA A O 1
ATOM 744 N N . LEU A 1 91 ? -3.336 -13.383 7.221 1.00 97.19 91 LEU A N 1
ATOM 745 C CA . LEU A 1 91 ? -3.075 -12.299 8.182 1.00 97.19 91 LEU A CA 1
ATOM 746 C C . LEU A 1 91 ? -3.630 -12.644 9.562 1.00 97.19 91 LEU A C 1
ATOM 748 O O . LEU A 1 91 ? -3.010 -12.304 10.564 1.00 97.19 91 LEU A O 1
ATOM 752 N N . GLY A 1 92 ? -4.758 -13.356 9.620 1.00 96.31 92 GLY A N 1
ATOM 753 C CA . GLY A 1 92 ? -5.349 -13.818 10.870 1.00 96.31 92 GLY A CA 1
ATOM 754 C C . GLY A 1 92 ? -4.430 -14.769 11.632 1.00 96.31 92 GLY A C 1
ATOM 755 O O . GLY A 1 92 ? -4.345 -14.678 12.850 1.00 96.31 92 GLY A O 1
ATOM 756 N N . GLU A 1 93 ? -3.670 -15.609 10.922 1.00 96.25 93 GLU A N 1
ATOM 757 C CA . GLU A 1 93 ? -2.671 -16.506 11.521 1.00 96.25 93 GLU A CA 1
ATOM 758 C C . GLU A 1 93 ? -1.490 -15.765 12.171 1.00 96.25 93 GLU A C 1
ATOM 760 O O . GLU A 1 93 ? -0.809 -16.332 13.024 1.00 96.25 93 GLU A O 1
ATOM 765 N N . LEU A 1 94 ? -1.247 -14.502 11.800 1.00 96.75 94 LEU A N 1
ATOM 766 C CA . LEU A 1 94 ? -0.156 -13.695 12.353 1.00 96.75 94 LEU A CA 1
ATOM 767 C C . LEU A 1 94 ? -0.531 -13.001 13.668 1.00 96.75 94 LEU A C 1
ATOM 769 O O . LEU A 1 94 ? 0.366 -12.543 14.370 1.00 96.75 94 LEU A O 1
ATOM 773 N N . LEU A 1 95 ? -1.826 -12.903 13.997 1.00 96.25 95 LEU A N 1
ATOM 774 C CA . LEU A 1 95 ? -2.312 -12.188 15.178 1.00 96.25 95 LEU A CA 1
ATOM 775 C C . LEU A 1 95 ? -2.559 -13.147 16.343 1.00 96.25 95 LEU A C 1
ATOM 777 O O . LEU A 1 95 ? -3.559 -13.872 16.381 1.00 96.25 95 LEU A O 1
ATOM 781 N N . ASN A 1 96 ? -1.679 -13.102 17.341 1.00 96.19 96 ASN A N 1
ATOM 782 C CA . ASN A 1 96 ? -1.872 -13.863 18.572 1.00 96.19 96 ASN A CA 1
ATOM 783 C C . ASN A 1 96 ? -2.949 -13.220 19.483 1.00 96.19 96 ASN A C 1
ATOM 785 O O . ASN A 1 96 ? -3.499 -12.156 19.192 1.00 96.19 96 ASN A O 1
ATOM 789 N N . GLU A 1 97 ? -3.275 -13.865 20.608 1.00 96.69 97 GLU A N 1
ATOM 790 C CA . GLU A 1 97 ? -4.315 -13.379 21.530 1.00 96.69 97 GLU A CA 1
ATOM 791 C C . GLU A 1 97 ? -4.013 -12.007 22.159 1.00 96.69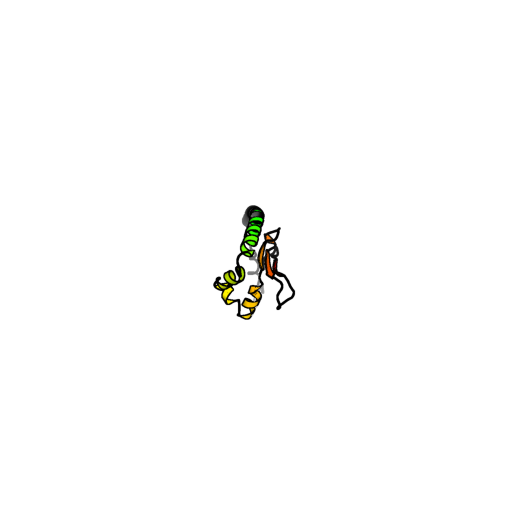 97 GLU A C 1
ATOM 793 O O . GLU A 1 97 ? -4.942 -11.279 22.519 1.00 96.69 97 GLU A O 1
ATOM 798 N N . GLU A 1 98 ? -2.742 -11.645 22.338 1.00 97.12 98 GLU A N 1
ATOM 799 C CA . GLU A 1 98 ? -2.349 -10.328 22.846 1.00 97.12 98 GLU A CA 1
ATOM 800 C C . GLU A 1 98 ? -2.466 -9.263 21.756 1.00 97.12 98 GLU A C 1
ATOM 802 O O . GLU A 1 98 ? -3.069 -8.215 22.002 1.00 97.12 98 GLU A O 1
ATOM 807 N N . ASP A 1 99 ? -2.017 -9.569 20.536 1.00 97.31 99 ASP A N 1
ATOM 808 C CA . ASP A 1 99 ? -2.150 -8.683 19.377 1.00 97.31 99 ASP A CA 1
ATOM 809 C C . ASP A 1 99 ? -3.618 -8.351 19.116 1.00 97.31 99 ASP A C 1
ATOM 811 O O . ASP A 1 99 ? -3.966 -7.199 18.878 1.00 97.31 99 ASP A O 1
ATOM 815 N N . GLN A 1 100 ? -4.517 -9.329 19.244 1.00 97.06 100 GLN A N 1
ATOM 816 C CA . GLN A 1 100 ? -5.954 -9.102 19.092 1.00 97.06 100 GLN A CA 1
ATOM 817 C C . GLN A 1 100 ? -6.506 -8.091 20.104 1.00 97.06 100 GLN A C 1
ATOM 819 O O . GLN A 1 100 ? -7.409 -7.328 19.764 1.00 97.06 100 GLN A O 1
ATOM 824 N N . LYS A 1 101 ? -5.977 -8.043 21.337 1.00 97.62 101 LYS A N 1
ATOM 825 C CA . LYS A 1 101 ? -6.388 -7.045 22.343 1.00 97.62 101 LYS A CA 1
ATOM 826 C C . LYS A 1 101 ? -5.915 -5.647 21.958 1.00 97.62 101 LYS A C 1
ATOM 828 O O . LYS A 1 101 ? -6.669 -4.696 22.137 1.00 97.62 101 LYS A O 1
ATOM 833 N N . ILE A 1 102 ? -4.711 -5.536 21.400 1.00 97.75 102 ILE A N 1
ATOM 834 C CA . ILE A 1 102 ? -4.161 -4.281 20.874 1.00 97.75 102 ILE A CA 1
ATOM 835 C C . ILE A 1 102 ? -4.968 -3.822 19.653 1.00 97.75 102 ILE A C 1
ATOM 837 O O . ILE A 1 102 ? -5.392 -2.672 19.581 1.00 97.75 102 ILE A O 1
ATOM 841 N N . PHE A 1 103 ? -5.262 -4.733 18.725 1.00 97.06 103 PHE A N 1
ATOM 842 C CA . PHE A 1 103 ? -6.024 -4.454 17.507 1.00 97.06 103 PHE A CA 1
A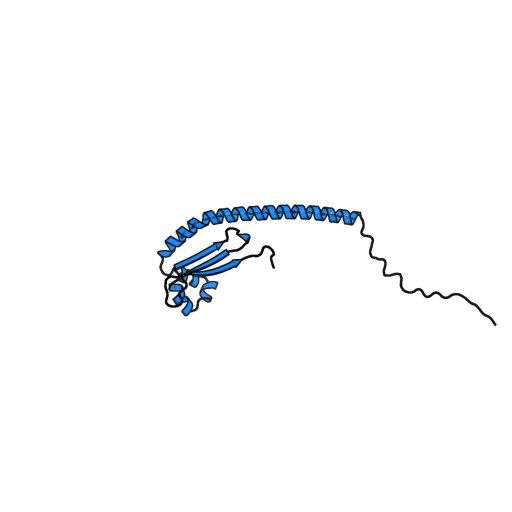TOM 843 C C . PHE A 1 103 ? -7.470 -4.023 17.775 1.00 97.06 103 PHE A C 1
ATOM 845 O O . PHE A 1 103 ? -8.080 -3.443 16.887 1.00 97.06 103 PHE A O 1
ATOM 852 N N . LYS A 1 104 ? -8.026 -4.209 18.980 1.00 96.75 104 LYS A N 1
ATOM 853 C CA . LYS A 1 104 ? -9.307 -3.570 19.351 1.00 96.75 104 LYS A CA 1
ATOM 854 C C . LYS A 1 104 ? -9.244 -2.044 19.345 1.00 96.75 104 LYS A C 1
ATOM 856 O O . LYS A 1 104 ? -10.278 -1.397 19.248 1.00 96.75 104 LYS A O 1
ATOM 861 N N . TYR A 1 105 ? -8.047 -1.476 19.460 1.00 97.75 105 TYR A N 1
ATOM 862 C CA . TYR A 1 105 ? -7.821 -0.035 19.450 1.00 97.75 105 TYR A CA 1
ATOM 863 C C . TYR A 1 105 ? -7.441 0.494 18.064 1.00 97.75 105 TYR A C 1
ATOM 865 O O . TYR A 1 105 ? -7.168 1.684 17.939 1.00 97.75 105 TYR A O 1
ATOM 873 N N . ILE A 1 106 ? -7.393 -0.345 17.021 1.00 97.62 106 ILE A N 1
ATOM 874 C CA . ILE A 1 106 ? -7.101 0.145 15.672 1.00 97.62 106 ILE A CA 1
ATOM 875 C C . ILE A 1 106 ? -8.300 0.949 15.142 1.00 97.62 106 ILE A C 1
ATOM 877 O O . ILE A 1 106 ? -9.422 0.448 15.049 1.00 97.62 106 ILE A O 1
ATOM 881 N N . SER A 1 107 ? -8.061 2.201 14.768 1.00 95.88 107 SER A N 1
ATOM 882 C CA . SER A 1 107 ? -9.098 3.112 14.278 1.00 95.88 107 SER A CA 1
ATOM 883 C C . SER A 1 107 ? -9.093 3.233 12.755 1.00 95.88 107 SER A C 1
ATOM 885 O O . SER A 1 107 ? -10.156 3.331 12.135 1.00 95.88 107 SER A O 1
ATOM 887 N N . SER A 1 108 ? -7.922 3.150 12.117 1.00 97.69 108 SER A N 1
ATOM 888 C CA . SER A 1 108 ? -7.816 3.057 10.659 1.00 97.69 108 SER A CA 1
ATOM 889 C C . SER A 1 108 ? -6.561 2.324 10.186 1.00 97.69 108 SER A C 1
ATOM 891 O O . SER A 1 108 ? -5.541 2.274 10.873 1.00 97.69 108 SER A O 1
ATOM 893 N N . LEU A 1 109 ? -6.642 1.790 8.966 1.00 98.12 109 LEU A N 1
ATOM 894 C CA . LEU A 1 109 ? -5.498 1.337 8.184 1.00 98.12 109 LEU A CA 1
ATOM 895 C C . LEU A 1 109 ? -5.392 2.198 6.924 1.00 98.12 109 LEU A C 1
ATOM 897 O O . LEU A 1 109 ? -6.350 2.311 6.153 1.00 98.12 109 LEU A O 1
ATOM 901 N N . GLU A 1 110 ? -4.212 2.761 6.708 1.00 97.38 110 GLU A N 1
ATOM 902 C CA . GLU A 1 110 ? -3.893 3.607 5.563 1.00 97.38 110 GLU A CA 1
ATOM 903 C C . GLU A 1 110 ? -2.738 2.981 4.784 1.00 97.38 110 GLU A C 1
ATOM 905 O O . GLU A 1 110 ? -1.707 2.629 5.352 1.00 97.38 110 GLU A O 1
ATOM 910 N N . VAL A 1 111 ? -2.933 2.817 3.478 1.00 97.31 111 VAL A N 1
ATOM 911 C CA . VAL A 1 111 ? -1.884 2.406 2.542 1.00 97.31 111 VAL A CA 1
ATOM 912 C C . VAL A 1 111 ? -1.788 3.507 1.507 1.00 97.31 111 VAL A C 1
ATOM 914 O O . VAL A 1 111 ? -2.771 3.786 0.817 1.00 97.31 111 VAL A O 1
ATOM 917 N N . GLU A 1 112 ? -0.637 4.164 1.459 1.00 94.56 112 GLU A N 1
ATOM 918 C CA . GLU A 1 112 ? -0.419 5.339 0.625 1.00 94.56 112 GLU A CA 1
ATOM 919 C C . GLU A 1 112 ? 0.859 5.170 -0.183 1.00 94.56 112 GLU A C 1
ATOM 921 O O . GLU A 1 112 ? 1.954 5.075 0.381 1.00 94.56 112 GLU A O 1
ATOM 926 N N . ASP A 1 113 ? 0.703 5.153 -1.504 1.00 93.06 113 ASP A N 1
ATOM 927 C CA . ASP A 1 113 ? 1.824 5.265 -2.426 1.00 93.06 113 ASP A CA 1
ATOM 928 C C . ASP A 1 113 ? 2.424 6.673 -2.346 1.00 93.06 113 ASP A C 1
ATOM 930 O O . ASP A 1 113 ? 1.725 7.666 -2.102 1.00 93.06 113 ASP A O 1
ATOM 934 N N . PHE A 1 114 ? 3.730 6.775 -2.565 1.00 90.88 114 PHE A N 1
A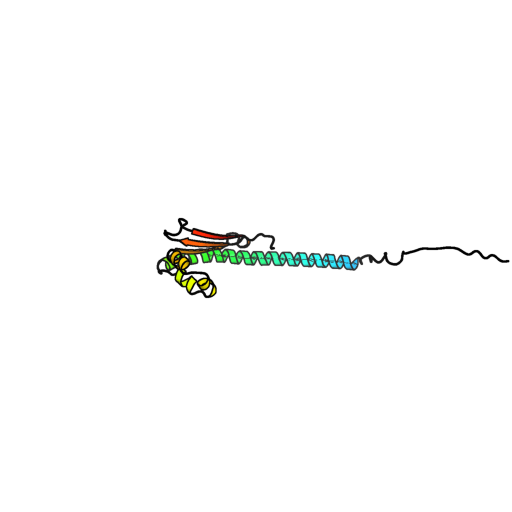TOM 935 C CA . PHE A 1 114 ? 4.401 8.063 -2.651 1.00 90.88 114 PHE A CA 1
ATOM 936 C C . PHE A 1 114 ? 3.939 8.855 -3.876 1.00 90.88 114 PHE A C 1
ATOM 938 O O . PHE A 1 114 ? 3.409 8.312 -4.840 1.00 90.88 114 PHE A O 1
ATOM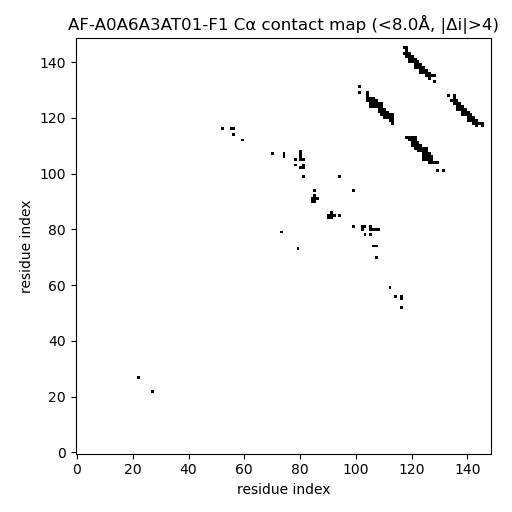 945 N N . LYS A 1 115 ? 4.148 10.178 -3.852 1.00 83.44 115 LYS A N 1
ATOM 946 C CA . LYS A 1 115 ? 3.838 11.027 -5.017 1.00 83.44 115 LYS A CA 1
ATOM 947 C C . LYS A 1 115 ? 4.579 10.548 -6.262 1.00 83.44 115 LYS A C 1
ATOM 949 O O . LYS A 1 115 ? 4.011 10.522 -7.349 1.00 83.44 115 LYS A O 1
ATOM 954 N N . ASP A 1 116 ? 5.832 10.156 -6.070 1.00 85.19 116 ASP A N 1
ATOM 955 C CA . ASP A 1 116 ? 6.553 9.358 -7.042 1.00 85.19 116 ASP A CA 1
ATOM 956 C C . ASP A 1 116 ? 6.287 7.873 -6.763 1.00 85.19 116 ASP A C 1
ATOM 958 O O . ASP A 1 116 ? 6.895 7.288 -5.867 1.00 85.19 116 ASP A O 1
ATOM 962 N N . LEU A 1 117 ? 5.364 7.268 -7.512 1.00 80.94 117 LEU A N 1
ATOM 963 C CA . LEU A 1 117 ? 4.940 5.880 -7.293 1.00 80.94 117 LEU A CA 1
ATOM 964 C C . LEU A 1 117 ? 6.089 4.873 -7.436 1.00 80.94 117 LEU A C 1
ATOM 966 O O . LEU A 1 117 ? 6.033 3.801 -6.837 1.00 80.94 117 LEU A O 1
ATOM 970 N N . LYS A 1 118 ? 7.148 5.215 -8.183 1.00 83.69 118 LYS A N 1
ATOM 971 C CA . LYS A 1 118 ? 8.326 4.349 -8.324 1.00 83.69 118 LYS A CA 1
ATOM 972 C C . LYS A 1 118 ? 9.144 4.284 -7.042 1.00 83.69 118 LYS A C 1
ATOM 974 O O . LYS A 1 118 ? 9.790 3.277 -6.788 1.00 83.69 118 LYS A O 1
ATOM 979 N N . SER A 1 119 ? 9.078 5.327 -6.219 1.00 87.69 119 SER A N 1
ATOM 980 C CA . SER A 1 119 ? 9.901 5.454 -5.016 1.00 87.69 119 SER A CA 1
ATOM 981 C C . SER A 1 119 ? 9.365 4.675 -3.810 1.00 87.69 119 SER A C 1
ATOM 983 O O . SER A 1 119 ? 10.100 4.491 -2.839 1.00 87.69 119 SER A O 1
ATOM 985 N N . GLY A 1 120 ? 8.122 4.178 -3.860 1.00 93.00 120 GLY A N 1
ATOM 986 C CA . GLY A 1 120 ? 7.572 3.248 -2.871 1.00 93.00 120 GLY A CA 1
ATOM 987 C C . GLY A 1 120 ? 6.254 3.675 -2.224 1.00 93.00 120 GLY A C 1
ATOM 988 O O . GLY A 1 120 ? 5.485 4.461 -2.776 1.00 93.00 120 GLY A O 1
ATOM 989 N N . TYR A 1 121 ? 5.968 3.102 -1.053 1.00 95.81 121 TYR A N 1
ATOM 990 C CA . TYR A 1 121 ? 4.697 3.270 -0.346 1.00 95.81 121 TYR A CA 1
ATOM 991 C C . TYR A 1 121 ? 4.856 3.145 1.172 1.00 95.81 121 TYR A C 1
ATOM 993 O O . TYR A 1 121 ? 5.869 2.671 1.697 1.00 95.81 121 TYR A O 1
ATOM 1001 N N . SER A 1 122 ? 3.818 3.538 1.905 1.00 97.69 122 SER A N 1
ATOM 1002 C CA . SER A 1 122 ? 3.737 3.367 3.355 1.00 97.69 122 SER A CA 1
ATOM 1003 C C . SER A 1 122 ? 2.453 2.659 3.775 1.00 97.69 122 SER A C 1
ATOM 1005 O O . SER A 1 122 ? 1.401 2.824 3.160 1.00 97.69 122 SER A O 1
ATOM 1007 N N . ILE A 1 123 ? 2.556 1.854 4.832 1.00 98.38 123 ILE A N 1
ATOM 1008 C CA . ILE A 1 123 ? 1.427 1.218 5.512 1.00 98.38 123 ILE A CA 1
ATOM 1009 C C . ILE A 1 123 ? 1.388 1.778 6.928 1.00 98.38 123 ILE A C 1
ATOM 1011 O O . ILE A 1 123 ? 2.347 1.614 7.683 1.00 98.38 123 ILE A O 1
ATOM 1015 N N . THR A 1 124 ? 0.285 2.421 7.291 1.00 98.56 124 THR A N 1
ATOM 1016 C CA . THR A 1 124 ? 0.090 3.062 8.591 1.00 98.56 124 THR A CA 1
ATOM 1017 C C . THR A 1 124 ? -1.111 2.464 9.304 1.00 98.56 124 THR A C 1
ATOM 1019 O O . THR A 1 124 ? -2.240 2.524 8.817 1.00 98.56 124 THR A O 1
ATOM 1022 N N . PHE A 1 125 ? -0.860 1.917 10.487 1.00 98.44 125 PHE A N 1
ATOM 1023 C CA . PHE A 1 125 ? -1.877 1.498 11.440 1.00 98.44 125 PHE A CA 1
ATOM 1024 C C . PHE A 1 125 ? -2.107 2.654 12.413 1.00 98.44 125 PHE A C 1
ATOM 1026 O O . PHE A 1 125 ? -1.184 3.040 13.132 1.00 98.44 125 PHE A O 1
ATOM 1033 N N . ASN A 1 126 ? -3.308 3.228 12.423 1.00 98.19 126 ASN A N 1
ATOM 1034 C CA . ASN A 1 126 ? -3.684 4.281 13.361 1.00 98.19 126 ASN A CA 1
ATOM 1035 C C . ASN A 1 126 ? -4.436 3.659 14.540 1.00 98.19 126 ASN A C 1
ATOM 1037 O O . ASN A 1 126 ? -5.331 2.833 14.343 1.00 98.19 126 ASN A O 1
ATOM 1041 N N . PHE A 1 127 ? -4.079 4.070 15.752 1.00 98.06 127 PHE A N 1
ATOM 1042 C CA . PHE A 1 127 ? -4.638 3.554 16.994 1.00 98.06 127 PHE A CA 1
ATOM 1043 C C . PHE A 1 127 ? -5.257 4.673 17.822 1.00 98.06 127 PHE A C 1
ATOM 1045 O O . PHE A 1 127 ? -4.725 5.782 17.914 1.00 98.06 127 PHE A O 1
ATOM 1052 N N . ASP A 1 128 ? -6.369 4.348 18.467 1.00 97.38 128 ASP A N 1
ATOM 1053 C CA . ASP A 1 128 ? -6.892 5.135 19.569 1.00 97.38 128 ASP A CA 1
ATOM 1054 C C . ASP A 1 128 ? -5.998 4.976 20.811 1.00 97.38 128 ASP A C 1
ATOM 1056 O O . ASP A 1 128 ? -5.176 4.056 20.920 1.00 97.38 128 ASP A O 1
ATOM 1060 N N . SER A 1 129 ? -6.167 5.884 21.775 1.00 97.75 129 SER A N 1
ATOM 1061 C CA . SER A 1 129 ? -5.456 5.823 23.055 1.00 97.75 129 SER A CA 1
ATOM 1062 C C . SER A 1 129 ? -5.687 4.471 23.739 1.00 97.75 129 SER A C 1
ATOM 1064 O O . SER A 1 129 ? -6.828 4.033 23.903 1.00 97.75 129 SER A O 1
ATOM 1066 N N . ASN A 1 130 ? -4.599 3.806 24.127 1.00 97.31 130 ASN A N 1
ATOM 1067 C CA . ASN A 1 130 ? -4.617 2.432 24.617 1.00 97.31 130 ASN A CA 1
ATOM 1068 C C . ASN A 1 130 ? -3.544 2.218 25.709 1.00 97.31 130 ASN A C 1
ATOM 1070 O O . ASN A 1 130 ? -2.638 3.039 25.844 1.00 97.31 130 ASN A O 1
ATOM 1074 N N . PRO A 1 131 ? -3.635 1.147 26.522 1.00 97.88 131 PRO A N 1
ATOM 1075 C CA . PRO A 1 131 ? -2.720 0.923 27.645 1.00 97.88 131 PRO A CA 1
ATOM 1076 C C . PRO A 1 131 ? -1.400 0.225 27.266 1.00 97.88 131 PRO A C 1
ATOM 1078 O O . PRO A 1 131 ? -0.619 -0.087 28.163 1.00 97.88 131 PRO A O 1
ATOM 1081 N N . TYR A 1 132 ? -1.167 -0.081 25.986 1.00 97.81 132 TYR A N 1
ATOM 1082 C CA . TYR A 1 132 ? -0.034 -0.898 25.539 1.00 97.81 132 TYR A CA 1
ATOM 1083 C C . TYR A 1 132 ? 1.147 -0.051 25.055 1.00 97.81 132 TYR A C 1
ATOM 1085 O O . TYR A 1 132 ? 2.295 -0.408 25.312 1.00 97.81 132 TYR A O 1
ATOM 1093 N N . PHE A 1 133 ? 0.871 1.066 24.380 1.00 97.94 133 PHE A N 1
ATOM 1094 C CA . PHE A 1 133 ? 1.873 2.015 23.892 1.00 97.94 133 PHE A CA 1
ATOM 1095 C C . PHE A 1 133 ? 1.286 3.426 23.746 1.00 97.94 133 PHE A C 1
ATOM 1097 O O . PHE A 1 133 ? 0.072 3.606 23.672 1.00 97.94 133 PHE A O 1
ATOM 1104 N N . GLU A 1 134 ? 2.162 4.432 23.700 1.00 97.94 134 GLU A N 1
ATOM 1105 C CA . GLU A 1 134 ? 1.773 5.846 23.580 1.00 97.94 134 GLU A CA 1
A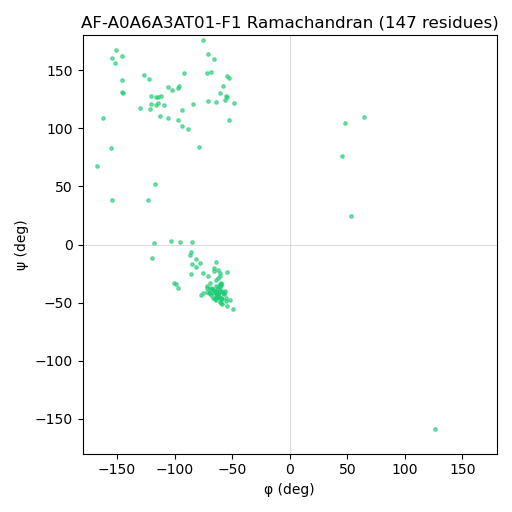TOM 1106 C C . GLU A 1 134 ? 1.557 6.289 22.125 1.00 97.94 134 GLU A C 1
ATOM 1108 O O . GLU A 1 134 ? 0.806 7.233 21.868 1.00 97.94 134 GLU A O 1
ATOM 1113 N N . ASP A 1 135 ? 2.207 5.616 21.169 1.00 97.88 135 ASP A N 1
ATOM 1114 C CA . ASP A 1 135 ? 2.130 5.953 19.751 1.00 97.88 135 ASP A CA 1
ATOM 1115 C C . ASP A 1 135 ? 0.695 5.852 19.224 1.00 97.88 135 ASP A C 1
ATOM 1117 O O . ASP A 1 135 ? 0.012 4.844 19.363 1.00 97.88 135 ASP A O 1
ATOM 1121 N N . THR A 1 136 ? 0.237 6.893 18.537 1.00 97.50 136 THR A N 1
ATOM 1122 C CA . THR A 1 136 ? -1.076 6.869 17.867 1.00 97.50 136 THR A CA 1
ATOM 1123 C C . THR A 1 136 ? -0.999 6.279 16.462 1.00 97.50 136 THR A C 1
ATOM 1125 O O . THR A 1 136 ? -2.029 6.047 15.830 1.00 97.50 136 THR A O 1
ATOM 1128 N N . LYS A 1 137 ? 0.217 6.047 15.949 1.00 98.06 137 LYS A N 1
ATOM 1129 C CA . LYS A 1 137 ? 0.472 5.552 14.595 1.00 98.06 137 LYS A CA 1
ATOM 1130 C C . LYS A 1 137 ? 1.684 4.636 14.568 1.00 98.06 137 LYS A C 1
ATOM 1132 O O . LYS A 1 137 ? 2.754 5.023 15.024 1.00 98.06 137 LYS A O 1
ATOM 1137 N N . LEU A 1 138 ? 1.532 3.472 13.946 1.00 98.31 138 LEU A N 1
ATOM 1138 C CA . LEU A 1 138 ? 2.639 2.594 13.583 1.00 98.31 138 LEU A CA 1
ATOM 1139 C C . LEU A 1 138 ? 2.747 2.563 12.059 1.00 98.31 138 LEU A C 1
ATOM 1141 O O . LEU A 1 138 ? 1.876 2.018 11.379 1.00 98.31 138 LEU A O 1
ATOM 1145 N N . THR A 1 139 ? 3.811 3.160 11.525 1.00 98.38 139 THR A N 1
ATOM 1146 C CA . THR A 1 139 ? 4.038 3.260 10.079 1.00 98.38 139 THR A CA 1
ATOM 1147 C C . THR A 1 139 ? 5.222 2.402 9.661 1.00 98.38 139 THR A C 1
ATOM 1149 O O . THR A 1 139 ? 6.327 2.537 10.190 1.00 98.38 139 THR A O 1
ATOM 1152 N N . LYS A 1 140 ? 5.008 1.547 8.660 1.00 98.19 140 LYS A N 1
ATOM 1153 C CA . LYS A 1 140 ? 6.074 0.861 7.935 1.00 98.19 140 LYS A CA 1
ATOM 1154 C C . LYS A 1 140 ? 6.176 1.435 6.527 1.00 98.19 140 LYS A C 1
ATOM 1156 O O . LYS A 1 140 ? 5.231 1.349 5.747 1.00 98.19 140 LYS A O 1
ATOM 1161 N N . THR A 1 141 ? 7.341 1.984 6.213 1.00 97.19 141 THR A N 1
ATOM 1162 C CA . THR A 1 141 ? 7.639 2.595 4.916 1.00 97.19 141 THR A CA 1
ATOM 1163 C C . THR A 1 141 ? 8.556 1.695 4.097 1.00 97.19 141 THR A C 1
ATOM 1165 O O . THR A 1 141 ? 9.539 1.170 4.626 1.00 97.19 141 THR A O 1
ATOM 1168 N N . PHE A 1 142 ? 8.235 1.536 2.817 1.00 95.56 142 PHE A N 1
ATOM 1169 C CA . PHE A 1 142 ? 9.035 0.830 1.827 1.00 95.56 142 PHE A CA 1
ATOM 1170 C C . PHE A 1 142 ? 9.504 1.845 0.794 1.00 95.56 142 PHE A C 1
ATOM 1172 O O . PHE A 1 142 ? 8.683 2.522 0.183 1.00 95.56 142 PHE A O 1
ATOM 1179 N N . THR A 1 143 ? 10.819 1.959 0.632 1.00 93.56 143 THR A N 1
ATOM 1180 C CA . THR A 1 143 ? 11.435 2.829 -0.369 1.00 93.56 143 THR A CA 1
ATOM 1181 C C . THR A 1 143 ? 12.157 1.957 -1.375 1.00 93.56 143 THR A C 1
ATOM 1183 O O . THR A 1 143 ? 12.964 1.111 -0.983 1.00 93.56 143 THR A O 1
ATOM 1186 N N . PHE A 1 144 ? 11.851 2.150 -2.650 1.00 88.75 144 PHE 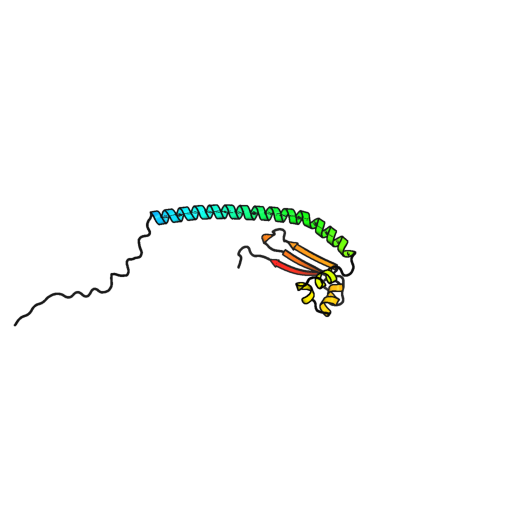A N 1
ATOM 1187 C CA . PHE A 1 144 ? 12.532 1.478 -3.746 1.00 88.75 144 PHE A CA 1
ATOM 1188 C C . PHE A 1 144 ? 13.617 2.405 -4.288 1.00 88.75 144 PHE A C 1
ATOM 1190 O O . PHE A 1 144 ? 13.414 3.614 -4.391 1.00 88.75 144 PHE A O 1
ATOM 1197 N N . LEU A 1 145 ? 14.793 1.840 -4.547 1.00 82.75 145 LEU A N 1
ATOM 1198 C CA . LEU A 1 145 ? 15.897 2.547 -5.186 1.00 82.75 145 LEU A CA 1
ATOM 1199 C C . LEU A 1 145 ? 15.797 2.328 -6.701 1.00 82.75 145 LEU A C 1
ATOM 1201 O O . LEU A 1 145 ? 15.362 1.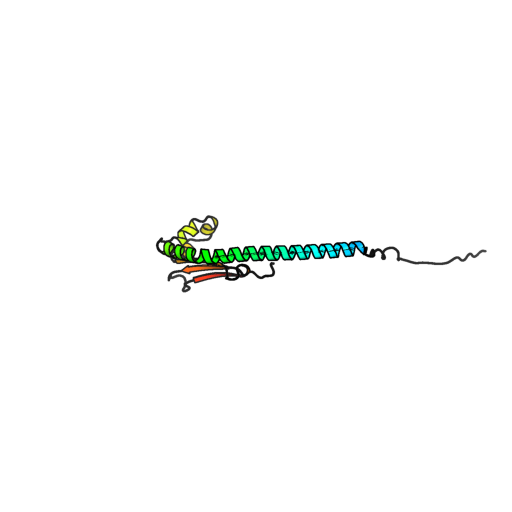259 -7.127 1.00 82.75 145 LEU A O 1
ATOM 1205 N N . ASP A 1 146 ? 16.208 3.326 -7.488 1.00 68.94 146 ASP A N 1
ATOM 1206 C CA . ASP A 1 146 ? 16.166 3.285 -8.961 1.00 68.94 146 ASP A CA 1
ATOM 1207 C C . ASP A 1 146 ? 17.008 2.142 -9.549 1.00 68.94 146 ASP A C 1
ATOM 1209 O O . ASP A 1 146 ? 16.700 1.608 -10.613 1.00 68.94 146 ASP A O 1
ATOM 1213 N N . GLU A 1 147 ? 18.049 1.724 -8.831 1.00 58.81 147 GLU A N 1
ATOM 1214 C CA . GLU A 1 147 ? 18.826 0.533 -9.148 1.00 58.81 147 GLU A CA 1
ATOM 1215 C C . GLU A 1 147 ? 18.242 -0.644 -8.363 1.00 58.81 147 GLU A C 1
ATOM 1217 O O . GLU A 1 147 ? 18.437 -0.774 -7.150 1.00 58.81 147 GLU A O 1
ATOM 1222 N N . GLY A 1 148 ? 17.472 -1.485 -9.055 1.00 53.72 148 GLY A N 1
ATOM 1223 C CA . GLY A 1 148 ? 17.029 -2.764 -8.511 1.00 53.72 148 GLY A CA 1
ATOM 1224 C C . GLY A 1 148 ? 18.223 -3.593 -8.026 1.00 53.72 148 GLY A C 1
ATOM 1225 O O . GLY A 1 148 ? 19.300 -3.547 -8.620 1.00 53.72 148 GLY A O 1
ATOM 1226 N N . ILE A 1 149 ? 18.032 -4.345 -6.940 1.00 38.22 149 ILE A N 1
ATOM 1227 C CA . ILE A 1 149 ? 18.943 -5.446 -6.581 1.00 38.22 149 ILE A CA 1
ATOM 1228 C C . ILE A 1 149 ? 18.911 -6.498 -7.692 1.00 38.22 149 ILE A C 1
ATOM 1230 O O . ILE A 1 149 ? 17.785 -6.827 -8.133 1.00 38.22 149 ILE A O 1
#

Solvent-accessible surface area (backbone atoms only — not comparable to full-atom values): 9144 Å² total; per-residue (Å²): 141,79,87,85,85,83,81,89,79,93,78,77,93,83,81,84,83,85,73,78,68,78,76,53,66,69,58,52,56,51,51,54,54,49,48,54,52,49,55,53,50,49,53,52,52,53,52,51,52,50,54,52,48,54,52,52,51,56,50,48,63,64,44,48,66,52,51,53,54,47,51,63,56,46,68,76,44,84,58,49,64,46,52,52,40,57,69,32,79,83,51,25,78,72,53,50,80,66,51,52,62,58,37,66,37,53,65,47,79,47,77,46,68,40,94,55,64,77,44,26,35,35,40,34,43,30,36,51,95,57,96,86,55,87,68,50,60,52,72,53,74,47,76,48,62,96,72,74,133

Secondary structure (DSSP, 8-state):
--------------SSS-------HHHHHHHHHHHHHHHHHHHHHHHHHHHHHHHHHHHHHHHHHHHHHHHHHHTTSTTHHHHHHHHSHHHHTT--HHHHHHHTTEEEEEEEE-SSGGGEEEEEEEE-S-SS-S-SEEEEEEE--SS--